Protein AF-A0A366HAJ6-F1 (afdb_monomer)

pLDDT: mean 77.49, std 12.53, range [39.5, 95.25]

Secondary structure (DSSP, 8-state):
-------PPPPPPP-----HHHHIIIIIHHHHHHHHHHHHHHHHHHHHHHHHHHHHHHHHHHHTT--HHHHHHHHHHHHHHH-S--TTS------HHHHHHHHHHHHHHS-HHHHHHHHHHHHHHHHT-

Structure (mmCIF, N/CA/C/O backbone):
data_AF-A0A366HAJ6-F1
#
_entry.id   AF-A0A366HAJ6-F1
#
loop_
_atom_site.group_PDB
_atom_site.id
_atom_site.type_symbol
_atom_site.label_atom_id
_atom_site.label_alt_id
_atom_site.label_comp_id
_atom_site.label_asym_id
_atom_site.label_entity_id
_atom_site.label_seq_id
_atom_site.pdbx_PDB_ins_code
_atom_site.Cartn_x
_atom_site.Cartn_y
_atom_site.Cartn_z
_atom_site.occupancy
_atom_site.B_iso_or_equiv
_atom_site.auth_seq_id
_atom_site.auth_comp_id
_atom_site.auth_asym_id
_atom_site.auth_atom_id
_atom_site.pdbx_PDB_model_num
ATOM 1 N N . MET A 1 1 ? 65.401 -1.858 -72.800 1.00 39.50 1 MET A N 1
ATOM 2 C CA . MET A 1 1 ? 63.968 -1.560 -72.577 1.00 39.50 1 MET A CA 1
ATOM 3 C C . MET A 1 1 ? 63.566 -2.098 -71.209 1.00 39.50 1 MET A C 1
ATOM 5 O O . MET A 1 1 ? 63.437 -3.305 -71.073 1.00 39.50 1 MET A O 1
ATOM 9 N N . SER A 1 2 ? 63.411 -1.241 -70.195 1.00 44.06 2 SER A N 1
ATOM 10 C CA . SER A 1 2 ? 62.973 -1.667 -68.855 1.00 44.06 2 SER A CA 1
ATOM 11 C C . SER A 1 2 ? 61.516 -1.267 -68.640 1.00 44.06 2 SER A C 1
ATOM 13 O O . SER A 1 2 ? 61.194 -0.082 -68.593 1.00 44.06 2 SER A O 1
ATOM 15 N N . ARG A 1 3 ? 60.618 -2.254 -68.537 1.00 50.69 3 ARG A N 1
ATOM 16 C CA . ARG A 1 3 ? 59.210 -2.036 -68.174 1.00 50.69 3 ARG A CA 1
ATOM 17 C C . ARG A 1 3 ? 59.116 -1.814 -66.664 1.00 50.69 3 ARG A C 1
ATOM 19 O O . ARG A 1 3 ? 59.301 -2.745 -65.887 1.00 50.69 3 ARG A O 1
ATOM 26 N N . ALA A 1 4 ? 58.805 -0.589 -66.251 1.00 56.28 4 ALA A N 1
ATOM 27 C CA . ALA A 1 4 ? 58.478 -0.286 -64.864 1.00 56.28 4 ALA A CA 1
ATOM 28 C C . ALA A 1 4 ? 57.114 -0.899 -64.499 1.00 56.28 4 ALA A C 1
ATOM 30 O O . ALA A 1 4 ? 56.077 -0.516 -65.045 1.00 56.28 4 ALA A O 1
ATOM 31 N N . VAL A 1 5 ? 57.103 -1.851 -63.563 1.00 59.59 5 VAL A N 1
ATOM 32 C CA . VAL A 1 5 ? 55.868 -2.399 -62.989 1.00 59.59 5 VAL A CA 1
ATOM 33 C C . VAL A 1 5 ? 55.315 -1.391 -61.984 1.00 59.59 5 VAL A C 1
ATOM 35 O O . VAL A 1 5 ? 55.834 -1.221 -60.881 1.00 59.59 5 VAL A O 1
ATOM 38 N N . LYS A 1 6 ? 54.246 -0.694 -62.375 1.00 57.94 6 LYS A N 1
ATOM 39 C CA . LYS A 1 6 ? 53.537 0.267 -61.524 1.00 57.94 6 LYS A CA 1
ATOM 40 C C . LYS A 1 6 ? 52.754 -0.499 -60.446 1.00 57.94 6 LYS A C 1
ATOM 42 O O . LYS A 1 6 ? 51.669 -1.011 -60.719 1.00 57.94 6 LYS A O 1
ATOM 47 N N . LYS A 1 7 ? 53.295 -0.592 -59.223 1.00 62.19 7 LYS A N 1
ATOM 48 C CA . LYS A 1 7 ? 52.565 -1.123 -58.055 1.00 62.19 7 LYS A CA 1
ATOM 49 C C . LYS A 1 7 ? 51.314 -0.268 -57.816 1.00 62.19 7 LYS A C 1
ATOM 51 O O . LYS A 1 7 ? 51.421 0.915 -57.495 1.00 62.19 7 LYS A O 1
ATOM 56 N N . ARG A 1 8 ? 50.125 -0.853 -57.986 1.00 64.50 8 ARG A N 1
ATOM 57 C CA . ARG A 1 8 ? 48.855 -0.213 -57.612 1.00 64.50 8 ARG A CA 1
ATOM 58 C C . ARG A 1 8 ? 48.781 -0.177 -56.082 1.00 64.50 8 ARG A C 1
ATOM 60 O O . ARG A 1 8 ? 48.861 -1.224 -55.448 1.00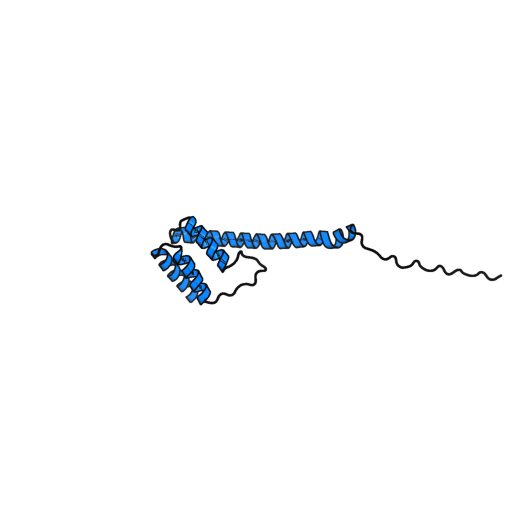 64.50 8 ARG A O 1
ATOM 67 N N . LYS A 1 9 ? 48.680 1.017 -55.490 1.00 61.62 9 LYS A N 1
ATOM 68 C CA . LYS A 1 9 ? 48.385 1.171 -54.057 1.00 61.62 9 LYS A CA 1
ATOM 69 C C . LYS A 1 9 ? 46.980 0.626 -53.790 1.00 61.62 9 LYS A C 1
ATOM 71 O O . LYS A 1 9 ? 46.062 0.938 -54.546 1.00 61.62 9 LYS A O 1
ATOM 76 N N . ALA A 1 10 ? 46.833 -0.181 -52.740 1.00 67.44 10 ALA A N 1
ATOM 77 C CA . ALA A 1 10 ? 45.525 -0.605 -52.257 1.00 67.44 10 ALA A CA 1
ATOM 78 C C . ALA A 1 10 ? 44.694 0.634 -51.870 1.00 67.44 10 ALA A C 1
ATOM 80 O O . ALA A 1 10 ? 45.269 1.600 -51.351 1.00 67.44 10 ALA A O 1
ATOM 81 N N . PRO A 1 11 ? 43.377 0.645 -52.143 1.00 67.25 11 PRO A N 1
ATOM 82 C CA . PRO A 1 11 ? 42.518 1.735 -51.703 1.00 67.25 11 PRO A CA 1
ATOM 83 C C . PRO A 1 11 ? 42.570 1.840 -50.169 1.00 67.25 11 PRO A C 1
ATOM 85 O O . PRO A 1 11 ? 42.661 0.811 -49.494 1.00 67.25 11 PRO A O 1
ATOM 88 N N . PRO A 1 12 ? 42.552 3.061 -49.603 1.00 61.62 12 PRO A N 1
ATOM 89 C CA . PRO A 1 12 ? 42.509 3.228 -48.156 1.00 61.62 12 PRO A CA 1
ATOM 90 C C . PRO A 1 12 ? 41.252 2.542 -47.596 1.00 61.62 12 PRO A C 1
ATOM 92 O O . PRO A 1 12 ? 40.222 2.531 -48.280 1.00 61.62 12 PRO A O 1
ATOM 95 N N . PRO A 1 13 ? 41.311 1.970 -46.379 1.00 61.12 13 PRO A N 1
ATOM 96 C CA . PRO A 1 13 ? 40.153 1.332 -45.769 1.00 61.12 13 PRO A CA 1
ATOM 97 C C . PRO A 1 13 ? 39.018 2.354 -45.698 1.00 61.12 13 PRO A C 1
ATOM 99 O O . PRO A 1 13 ? 39.166 3.424 -45.102 1.00 61.12 13 PRO A O 1
ATOM 102 N N . GLN A 1 14 ? 37.898 2.050 -46.357 1.00 62.69 14 GLN A N 1
ATOM 103 C CA . GLN A 1 14 ? 36.698 2.867 -46.248 1.00 62.69 14 GLN A CA 1
ATOM 104 C C . GLN A 1 14 ? 36.293 2.883 -44.775 1.00 62.69 14 GLN A C 1
ATOM 106 O O . GLN A 1 14 ? 36.022 1.834 -44.193 1.00 62.69 14 GLN A O 1
ATOM 111 N N . LYS A 1 15 ? 36.273 4.070 -44.157 1.00 61.44 15 LYS A N 1
ATOM 112 C CA . LYS A 1 15 ? 35.631 4.239 -42.854 1.00 61.44 15 LYS A CA 1
ATOM 113 C C . LYS A 1 15 ? 34.157 3.903 -43.050 1.00 61.44 15 LYS A C 1
ATOM 115 O O . LYS A 1 15 ? 33.424 4.689 -43.644 1.00 61.44 15 LYS A O 1
ATOM 120 N N . THR A 1 16 ? 33.737 2.742 -42.567 1.00 63.31 16 THR A N 1
ATOM 121 C CA . THR A 1 16 ? 32.331 2.367 -42.428 1.00 63.31 16 THR A CA 1
ATOM 122 C C . THR A 1 16 ? 31.708 3.275 -41.376 1.00 63.31 16 THR A C 1
ATOM 124 O O . THR A 1 16 ? 31.671 2.977 -40.185 1.00 63.31 16 THR A O 1
ATOM 127 N N . VAL A 1 17 ? 31.276 4.456 -41.807 1.00 68.75 17 VAL A N 1
ATOM 128 C CA . VAL A 1 17 ? 30.466 5.339 -40.976 1.00 68.75 17 VAL A CA 1
ATOM 129 C C . VAL A 1 17 ? 29.057 4.767 -41.019 1.00 68.75 17 VAL A C 1
ATOM 131 O O . VAL A 1 17 ? 28.390 4.872 -42.044 1.00 68.75 17 VAL A O 1
ATOM 134 N N . MET A 1 18 ? 28.628 4.120 -39.930 1.00 66.69 18 MET A N 1
ATOM 135 C CA . MET A 1 18 ? 27.259 3.611 -39.822 1.00 66.69 18 MET A CA 1
ATOM 136 C C . MET A 1 18 ? 26.278 4.745 -40.101 1.00 66.69 18 MET A C 1
ATOM 138 O O . MET A 1 18 ? 26.321 5.792 -39.437 1.00 66.69 18 MET A O 1
ATOM 142 N N . THR A 1 19 ? 25.397 4.524 -41.072 1.00 80.19 19 THR A N 1
ATOM 143 C CA . THR A 1 19 ? 24.322 5.464 -41.368 1.00 80.19 19 THR A CA 1
ATOM 144 C C . THR A 1 19 ? 23.347 5.510 -40.188 1.00 80.19 19 THR A C 1
ATOM 146 O O . THR A 1 19 ? 23.328 4.619 -39.335 1.00 80.19 19 THR A O 1
ATOM 149 N N . LEU A 1 20 ? 22.537 6.566 -40.090 1.00 70.00 20 LEU A N 1
ATOM 150 C CA . LEU A 1 20 ? 21.503 6.649 -39.048 1.00 70.00 20 LEU A CA 1
ATOM 151 C C . LEU A 1 20 ? 20.548 5.448 -39.106 1.00 70.00 20 LEU A C 1
ATOM 153 O O . LEU A 1 20 ? 20.169 4.928 -38.059 1.00 70.00 20 LEU A O 1
ATOM 157 N N . SER A 1 21 ? 20.246 4.963 -40.312 1.00 72.38 21 SER A N 1
ATOM 158 C CA . SER A 1 21 ? 19.451 3.758 -40.541 1.00 72.38 21 SER A CA 1
ATOM 159 C C . SER A 1 21 ? 20.125 2.510 -39.963 1.00 72.38 21 SER A C 1
ATOM 161 O O . SER A 1 21 ? 19.469 1.748 -39.259 1.00 72.38 21 SER A O 1
ATOM 163 N N . ASP A 1 22 ? 21.439 2.343 -40.156 1.00 75.19 22 ASP A N 1
ATOM 164 C CA . ASP A 1 22 ? 22.189 1.205 -39.598 1.00 75.19 22 ASP A CA 1
ATOM 165 C C . ASP A 1 22 ? 22.254 1.255 -38.068 1.00 75.19 22 ASP A C 1
ATOM 167 O O . ASP A 1 22 ? 22.183 0.225 -37.404 1.00 75.19 22 ASP A O 1
ATOM 171 N N . LYS A 1 23 ? 22.357 2.454 -37.482 1.00 69.06 23 LYS A N 1
ATOM 172 C CA . LYS A 1 23 ? 22.338 2.640 -36.020 1.00 69.06 23 LYS A CA 1
ATOM 173 C C . LYS A 1 23 ? 20.960 2.352 -35.430 1.00 69.06 23 LYS A C 1
ATOM 175 O O . LYS A 1 23 ? 20.868 1.751 -34.361 1.00 69.06 23 LYS A O 1
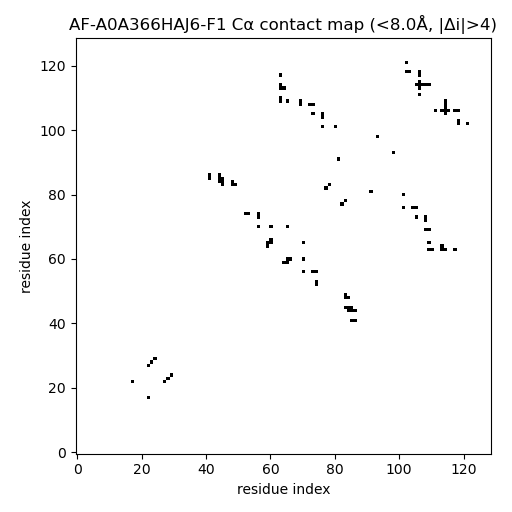ATOM 180 N N . LEU A 1 24 ? 19.895 2.750 -36.124 1.00 71.81 24 LEU A N 1
ATOM 181 C CA . LEU A 1 24 ? 18.523 2.459 -35.718 1.00 71.81 24 LEU A CA 1
ATOM 182 C C . LEU A 1 24 ? 18.232 0.954 -35.782 1.00 71.81 24 LEU A C 1
ATOM 184 O O . LEU A 1 24 ? 17.615 0.413 -34.869 1.00 71.81 24 LEU A O 1
ATOM 188 N N . LEU A 1 25 ? 18.724 0.265 -36.812 1.00 74.06 25 LEU A N 1
ATOM 189 C CA . LEU A 1 25 ? 18.588 -1.186 -36.937 1.00 74.06 25 LEU A CA 1
ATOM 190 C C . LEU A 1 25 ? 19.424 -1.935 -35.890 1.00 74.06 25 LEU A C 1
ATOM 192 O O . LEU A 1 25 ? 18.926 -2.870 -35.271 1.00 74.06 25 LEU A O 1
ATOM 196 N N . ALA A 1 26 ? 20.666 -1.501 -35.657 1.00 71.00 26 ALA A N 1
ATOM 197 C CA . ALA A 1 26 ? 21.583 -2.163 -34.732 1.00 71.00 26 ALA A CA 1
ATOM 198 C C . ALA A 1 26 ? 21.240 -1.940 -33.250 1.00 71.00 26 ALA A C 1
ATOM 200 O O . ALA A 1 26 ? 21.463 -2.834 -32.440 1.00 71.00 26 ALA A O 1
ATOM 201 N N . PHE A 1 27 ? 20.706 -0.770 -32.882 1.00 68.50 27 PHE A N 1
ATOM 202 C CA . PHE A 1 27 ? 20.471 -0.411 -31.475 1.00 68.50 27 PHE A CA 1
ATOM 203 C C . PHE A 1 27 ? 19.019 -0.039 -31.172 1.00 68.50 27 PHE A C 1
ATOM 205 O O . PHE A 1 27 ? 18.522 -0.348 -30.091 1.00 68.50 27 PHE A O 1
ATOM 212 N N . GLY A 1 28 ? 18.321 0.588 -32.119 1.00 68.62 28 GLY A N 1
ATOM 213 C CA . GLY A 1 28 ? 16.932 1.012 -31.942 1.00 68.62 28 GLY A CA 1
ATOM 214 C C . GLY A 1 28 ? 15.965 -0.166 -31.861 1.00 68.62 28 GLY A C 1
ATOM 215 O O . GLY A 1 28 ? 15.235 -0.281 -30.881 1.00 68.62 28 GLY A O 1
ATOM 216 N N . ILE A 1 29 ? 15.989 -1.071 -32.846 1.00 69.56 29 ILE A N 1
ATOM 217 C CA . ILE A 1 29 ? 15.077 -2.229 -32.877 1.00 69.56 29 ILE A CA 1
ATOM 218 C C . ILE A 1 29 ? 15.287 -3.147 -31.659 1.00 69.56 29 ILE A C 1
ATOM 220 O O . ILE A 1 29 ? 14.303 -3.426 -30.968 1.00 69.56 29 ILE A O 1
ATOM 224 N N . PRO A 1 30 ? 16.522 -3.565 -31.310 1.00 71.88 30 PRO A N 1
ATOM 225 C CA . PRO A 1 30 ? 1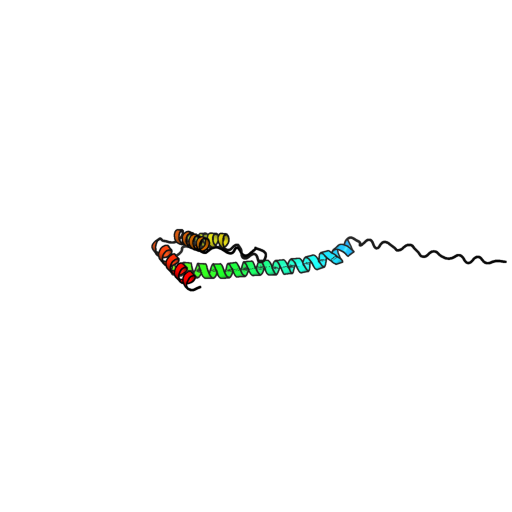6.738 -4.337 -30.089 1.00 71.88 30 PRO A CA 1
ATOM 226 C C . PRO A 1 30 ? 16.312 -3.564 -28.838 1.00 71.88 30 PRO A C 1
ATOM 228 O O . PRO A 1 30 ? 15.635 -4.125 -27.981 1.00 71.88 30 PRO A O 1
ATOM 231 N N . GLY A 1 31 ? 16.631 -2.268 -28.751 1.00 67.56 31 GLY A N 1
ATOM 232 C CA . GLY A 1 31 ? 16.254 -1.425 -27.617 1.00 67.56 31 GLY A CA 1
ATOM 233 C C . GLY A 1 31 ? 14.743 -1.364 -27.381 1.00 67.56 31 GLY A C 1
ATOM 234 O O . GLY A 1 31 ? 14.304 -1.474 -26.239 1.00 67.56 31 GLY A O 1
ATOM 235 N N . VAL A 1 32 ? 13.939 -1.267 -28.444 1.00 72.19 32 VAL A N 1
ATOM 236 C CA . VAL A 1 32 ? 12.469 -1.281 -28.347 1.00 72.19 32 VAL A CA 1
ATOM 237 C C . VAL A 1 32 ? 11.956 -2.639 -27.868 1.00 72.19 32 VAL A C 1
ATOM 239 O O . VAL A 1 32 ? 11.098 -2.688 -26.988 1.00 72.19 32 VAL A O 1
ATOM 242 N N . ILE A 1 33 ? 12.501 -3.745 -28.384 1.00 70.56 33 ILE A N 1
ATOM 243 C CA . ILE A 1 33 ? 12.097 -5.095 -27.966 1.00 70.56 33 ILE A CA 1
ATOM 244 C C . ILE A 1 33 ? 12.421 -5.309 -26.481 1.00 70.56 33 ILE A C 1
ATOM 246 O O . ILE A 1 33 ? 11.528 -5.641 -25.702 1.00 70.56 33 ILE A O 1
ATOM 250 N N . PHE A 1 34 ? 13.658 -5.042 -26.055 1.00 66.38 34 PHE A N 1
ATOM 251 C CA . PHE A 1 34 ? 14.054 -5.181 -24.650 1.00 66.38 34 PHE A CA 1
ATOM 252 C C . PHE A 1 34 ? 13.287 -4.221 -23.732 1.00 66.38 34 PHE A C 1
ATOM 254 O O . PHE A 1 34 ? 12.814 -4.639 -22.676 1.00 66.38 34 PHE A O 1
ATOM 261 N N . GLY A 1 35 ? 13.092 -2.967 -24.147 1.00 65.56 35 GLY A N 1
ATOM 262 C CA . GLY A 1 35 ? 12.301 -1.987 -23.403 1.00 65.56 35 GLY A CA 1
ATOM 263 C C . GLY A 1 35 ? 10.844 -2.417 -23.224 1.00 65.56 35 GLY A C 1
ATOM 264 O O . GLY A 1 35 ? 10.305 -2.299 -22.127 1.00 65.56 35 GLY A O 1
ATOM 265 N N . SER A 1 36 ? 10.225 -2.985 -24.264 1.00 64.12 36 SER A N 1
ATOM 266 C CA . SER A 1 36 ? 8.850 -3.495 -24.195 1.00 64.12 36 SER A CA 1
ATOM 267 C C . SER A 1 36 ? 8.713 -4.691 -23.248 1.00 64.12 36 SER A C 1
ATOM 269 O O . SER A 1 36 ? 7.771 -4.736 -22.461 1.00 64.12 36 SER A O 1
ATOM 271 N N . LEU A 1 37 ? 9.681 -5.615 -23.241 1.00 69.06 37 LEU A N 1
ATOM 272 C CA . LEU A 1 37 ? 9.699 -6.747 -22.311 1.00 69.06 37 LEU A CA 1
ATOM 273 C C . LEU A 1 37 ? 9.864 -6.280 -20.863 1.00 69.06 37 LEU A C 1
ATOM 275 O O . LEU A 1 37 ? 9.125 -6.725 -19.988 1.00 69.06 37 LEU A O 1
ATOM 279 N N . ILE A 1 38 ? 10.785 -5.345 -20.614 1.00 69.44 38 ILE A N 1
ATOM 280 C CA . ILE A 1 38 ? 10.970 -4.735 -19.291 1.00 69.44 38 ILE A CA 1
ATOM 281 C C . ILE A 1 38 ? 9.682 -4.031 -18.850 1.00 69.44 38 ILE A C 1
ATOM 283 O O . ILE A 1 38 ? 9.236 -4.230 -17.722 1.00 69.44 38 ILE A O 1
ATOM 287 N N . TYR A 1 39 ? 9.044 -3.267 -19.739 1.00 71.00 39 TYR A N 1
ATOM 288 C CA . TYR A 1 39 ? 7.775 -2.601 -19.454 1.00 71.00 39 TYR A CA 1
ATOM 289 C C . TYR A 1 39 ? 6.663 -3.596 -19.098 1.00 71.00 39 TYR A C 1
ATOM 291 O O . TYR A 1 39 ? 5.995 -3.413 -18.085 1.00 71.00 39 TYR A O 1
ATOM 299 N N . ILE A 1 40 ? 6.496 -4.677 -19.869 1.00 72.25 40 ILE A N 1
ATOM 300 C CA . ILE A 1 40 ? 5.499 -5.724 -19.590 1.00 72.25 40 ILE A CA 1
ATOM 301 C C . ILE A 1 40 ? 5.750 -6.363 -18.218 1.00 72.25 40 ILE A C 1
ATOM 303 O O . ILE A 1 40 ? 4.807 -6.569 -17.456 1.00 72.25 40 ILE A O 1
ATOM 307 N N . LEU A 1 41 ? 7.011 -6.646 -17.873 1.00 67.75 41 LEU A N 1
ATOM 308 C CA . LEU A 1 41 ? 7.370 -7.216 -16.571 1.00 67.75 41 LEU A CA 1
ATOM 309 C C . LEU A 1 41 ? 7.064 -6.256 -15.411 1.00 67.75 41 LEU A C 1
ATOM 311 O O . LEU A 1 41 ? 6.510 -6.688 -14.401 1.00 67.75 41 LEU A O 1
ATOM 315 N N . ILE A 1 42 ? 7.385 -4.965 -15.558 1.00 69.62 42 ILE A N 1
ATOM 316 C CA . ILE A 1 42 ? 7.071 -3.937 -14.554 1.00 69.62 42 ILE A CA 1
ATOM 317 C C . ILE A 1 42 ? 5.555 -3.818 -14.379 1.00 69.62 42 ILE A C 1
ATOM 319 O O . ILE A 1 42 ? 5.059 -3.937 -13.259 1.00 69.62 42 ILE A O 1
ATOM 323 N N . SER A 1 43 ? 4.819 -3.625 -15.475 1.00 67.31 43 SER A N 1
ATOM 324 C CA . SER A 1 43 ? 3.366 -3.439 -15.455 1.00 67.31 43 SER A CA 1
ATOM 325 C C . SER A 1 43 ? 2.650 -4.663 -14.886 1.00 67.31 43 SER A C 1
ATOM 327 O O . SER A 1 43 ? 1.820 -4.521 -13.994 1.00 67.31 43 SER A O 1
ATOM 329 N N . GLY A 1 44 ? 3.046 -5.875 -15.288 1.00 67.31 44 GLY A N 1
ATOM 330 C CA . GLY A 1 44 ? 2.480 -7.108 -14.742 1.00 67.31 44 GLY A CA 1
ATOM 331 C C . GLY A 1 44 ? 2.745 -7.294 -13.243 1.00 67.31 44 GLY A C 1
ATOM 332 O O . GLY A 1 44 ? 1.911 -7.862 -12.537 1.00 67.31 44 GLY A O 1
ATOM 333 N N . ASN A 1 45 ? 3.877 -6.810 -12.719 1.00 65.62 45 ASN A N 1
ATOM 334 C CA . ASN A 1 45 ? 4.151 -6.854 -11.280 1.00 65.62 45 ASN A CA 1
ATOM 335 C C . ASN A 1 45 ? 3.292 -5.846 -10.498 1.00 65.62 45 ASN A C 1
ATOM 337 O O . ASN A 1 45 ? 2.767 -6.185 -9.437 1.00 65.62 45 ASN A O 1
ATOM 341 N N . ILE A 1 46 ? 3.093 -4.645 -11.052 1.00 69.19 46 ILE A N 1
ATOM 342 C CA . ILE A 1 46 ? 2.207 -3.614 -10.489 1.00 69.19 46 ILE A CA 1
ATOM 343 C C . ILE A 1 46 ? 0.753 -4.109 -10.478 1.00 69.19 46 ILE A C 1
ATOM 345 O O . ILE A 1 46 ? 0.063 -3.985 -9.465 1.00 69.19 46 ILE A O 1
ATOM 349 N N . GLU A 1 47 ? 0.296 -4.730 -11.568 1.00 70.38 47 GLU A N 1
ATOM 350 C CA . GLU A 1 47 ? -1.047 -5.308 -11.670 1.00 70.38 47 GLU A CA 1
ATOM 351 C C . GLU A 1 47 ? -1.260 -6.416 -10.636 1.00 70.38 47 GLU A C 1
ATOM 353 O O . GLU A 1 47 ? -2.229 -6.372 -9.877 1.00 70.38 47 GLU A O 1
ATOM 358 N N . LYS A 1 48 ? -0.327 -7.371 -10.523 1.00 73.19 48 LYS A N 1
ATOM 359 C CA . LYS A 1 48 ? -0.401 -8.427 -9.499 1.00 73.19 48 LYS A CA 1
ATOM 360 C C . LYS A 1 48 ? -0.440 -7.859 -8.084 1.00 73.19 48 LYS A C 1
ATOM 362 O O . LYS A 1 48 ? -1.251 -8.318 -7.282 1.00 73.19 48 LYS A O 1
ATOM 367 N N . HIS A 1 49 ? 0.387 -6.855 -7.790 1.00 72.25 49 HIS A N 1
ATOM 368 C CA . HIS A 1 49 ? 0.394 -6.192 -6.488 1.00 72.25 49 HIS A CA 1
ATOM 369 C C . HIS A 1 49 ? -0.957 -5.530 -6.190 1.00 72.25 49 HIS A C 1
ATOM 371 O O . HIS A 1 49 ? -1.513 -5.720 -5.110 1.00 72.25 49 HIS A O 1
ATOM 377 N N . SER A 1 50 ? -1.531 -4.827 -7.171 1.00 75.50 50 SER A N 1
ATOM 378 C CA . SER A 1 50 ? -2.851 -4.207 -7.029 1.00 75.50 50 SER A CA 1
ATOM 379 C C . SER A 1 50 ? -3.964 -5.233 -6.798 1.00 75.50 50 SER A C 1
ATOM 381 O O . SER A 1 50 ? -4.780 -5.035 -5.905 1.00 75.50 50 SER A O 1
ATOM 383 N N . MET A 1 51 ? -3.949 -6.371 -7.504 1.00 78.44 51 MET A N 1
ATOM 384 C CA . MET A 1 51 ? -4.938 -7.440 -7.321 1.00 78.44 51 MET A CA 1
ATOM 385 C C . MET A 1 51 ? -4.857 -8.092 -5.937 1.00 78.44 51 MET A C 1
ATOM 387 O O . MET A 1 51 ? -5.890 -8.364 -5.323 1.00 78.44 51 MET A O 1
ATOM 391 N N . VAL A 1 52 ? -3.646 -8.364 -5.439 1.00 80.56 52 VAL A N 1
ATOM 392 C CA . VAL A 1 52 ? -3.456 -8.932 -4.095 1.00 80.56 52 VAL A CA 1
ATOM 393 C C . VAL A 1 52 ? -3.921 -7.939 -3.034 1.00 80.56 52 VAL A C 1
ATOM 395 O O . VAL A 1 52 ? -4.686 -8.320 -2.148 1.00 80.56 52 VAL A O 1
ATOM 398 N N . LEU A 1 53 ? -3.533 -6.668 -3.167 1.00 84.38 53 LEU A N 1
ATOM 399 C CA . LEU A 1 53 ? -3.952 -5.606 -2.259 1.00 84.38 53 LEU A CA 1
ATOM 400 C C . LEU A 1 53 ? -5.477 -5.446 -2.252 1.00 84.38 53 LEU A C 1
ATOM 402 O O . LEU A 1 53 ? -6.091 -5.469 -1.190 1.00 84.38 53 LEU A O 1
ATOM 406 N N . ASP A 1 54 ? -6.115 -5.380 -3.420 1.00 85.62 54 ASP A N 1
ATOM 407 C CA . ASP A 1 54 ? -7.570 -5.232 -3.520 1.00 85.62 54 ASP A CA 1
ATOM 408 C C . ASP A 1 54 ? -8.318 -6.434 -2.934 1.00 85.62 54 ASP A C 1
ATOM 410 O O . ASP A 1 54 ? -9.375 -6.270 -2.314 1.00 85.62 54 ASP A O 1
ATOM 414 N N . ARG A 1 55 ? -7.759 -7.645 -3.052 1.00 86.19 55 ARG A N 1
ATOM 415 C CA . ARG A 1 55 ? -8.314 -8.842 -2.411 1.00 86.19 55 ARG A CA 1
ATOM 416 C C . ARG A 1 55 ? -8.208 -8.773 -0.888 1.00 86.19 55 ARG A C 1
ATOM 418 O O . ARG A 1 55 ? -9.188 -9.082 -0.208 1.00 86.19 55 ARG A O 1
ATOM 425 N N . THR A 1 56 ? -7.060 -8.357 -0.354 1.00 84.31 56 THR A N 1
ATOM 426 C CA . THR A 1 56 ? -6.860 -8.165 1.092 1.00 84.31 56 THR A CA 1
ATOM 427 C C . THR A 1 56 ? -7.803 -7.099 1.635 1.00 84.31 56 THR A C 1
ATOM 429 O O . THR A 1 56 ? -8.534 -7.359 2.590 1.00 84.31 56 THR A O 1
ATOM 432 N N . LEU A 1 57 ? -7.884 -5.945 0.972 1.00 87.44 57 LEU A N 1
ATOM 433 C CA . LEU A 1 57 ? -8.769 -4.855 1.370 1.00 87.44 57 LEU A CA 1
ATOM 434 C C . LEU A 1 57 ? -10.241 -5.247 1.296 1.00 87.44 57 LEU A C 1
ATOM 436 O O . LEU A 1 57 ? -11.009 -4.873 2.171 1.00 87.44 57 LEU A O 1
ATOM 440 N N . SER A 1 58 ? -10.649 -6.036 0.301 1.00 86.75 58 SER A N 1
ATOM 441 C CA . SER A 1 58 ? -12.031 -6.531 0.218 1.00 86.75 58 SER A CA 1
ATOM 442 C C . SER A 1 58 ? -12.350 -7.528 1.339 1.00 86.75 58 SER A C 1
ATOM 444 O O . SER A 1 58 ? -13.452 -7.523 1.884 1.00 86.75 58 SER A O 1
ATOM 446 N N . LYS A 1 59 ? -11.375 -8.349 1.755 1.00 85.75 59 LYS A N 1
ATOM 447 C CA . LYS A 1 59 ? -11.518 -9.200 2.943 1.00 85.75 59 LYS A CA 1
ATOM 448 C C . LYS A 1 59 ? -11.662 -8.345 4.205 1.00 85.75 59 LYS A C 1
ATOM 450 O O . LYS A 1 59 ? -12.595 -8.559 4.976 1.00 85.75 59 LYS A O 1
ATOM 455 N N . TRP A 1 60 ? -10.789 -7.361 4.404 1.00 88.62 60 TRP A N 1
ATOM 456 C CA . TRP A 1 60 ? -10.853 -6.450 5.551 1.00 88.62 60 TRP A CA 1
ATOM 457 C C . TRP A 1 60 ? -12.133 -5.623 5.576 1.00 88.62 60 TRP A C 1
ATOM 459 O O . TRP A 1 60 ? -12.714 -5.454 6.642 1.00 88.62 60 TRP A O 1
ATOM 469 N N . GLN A 1 61 ? -12.631 -5.212 4.412 1.00 90.31 61 GLN A N 1
ATOM 470 C CA . GLN A 1 61 ? -13.901 -4.512 4.276 1.00 90.31 61 GLN A CA 1
ATOM 471 C C . GLN A 1 61 ? -15.048 -5.298 4.913 1.00 90.31 61 GLN A C 1
ATOM 473 O O . GLN A 1 61 ? -15.822 -4.739 5.683 1.00 90.31 61 GLN A O 1
ATOM 478 N N . SER A 1 62 ? -15.110 -6.608 4.659 1.00 88.88 62 SER A N 1
ATOM 479 C CA . SER A 1 62 ? -16.118 -7.478 5.271 1.00 88.88 62 SER A CA 1
ATOM 480 C C . SER A 1 62 ? -15.878 -7.762 6.762 1.00 88.88 62 SER A C 1
ATOM 482 O O . SER A 1 62 ? -16.836 -7.874 7.517 1.00 88.88 62 SER A O 1
ATOM 484 N N . LEU A 1 63 ? -14.618 -7.874 7.203 1.00 88.19 63 LEU A N 1
ATOM 485 C CA . LEU A 1 63 ? -14.267 -8.266 8.580 1.00 88.19 63 LEU A CA 1
ATOM 486 C C . LEU A 1 63 ? -14.333 -7.117 9.597 1.00 88.19 63 LEU A C 1
ATOM 488 O O . LEU A 1 63 ? -14.584 -7.359 10.783 1.00 88.19 63 LEU A O 1
ATOM 492 N N . TYR A 1 64 ? -14.066 -5.902 9.122 1.00 90.88 64 TYR A N 1
ATOM 493 C CA . TYR A 1 64 ? -13.940 -4.670 9.904 1.00 90.88 64 TYR A CA 1
ATOM 494 C C . TYR A 1 64 ? -14.934 -3.593 9.450 1.00 90.88 64 TYR A C 1
ATOM 496 O O . TYR A 1 64 ? -14.755 -2.416 9.744 1.00 90.88 64 TYR A O 1
ATOM 504 N N . HIS A 1 65 ? -15.961 -3.996 8.693 1.00 94.81 65 HIS A N 1
ATOM 505 C CA . HIS A 1 65 ? -17.087 -3.150 8.284 1.00 94.81 65 HIS A CA 1
ATOM 506 C C . HIS A 1 65 ? -16.662 -1.810 7.670 1.00 94.81 65 HIS A C 1
ATOM 508 O O . HIS A 1 65 ? -17.237 -0.767 7.996 1.00 94.81 65 HIS A O 1
ATOM 514 N N . LEU A 1 66 ? -15.641 -1.846 6.812 1.00 90.44 66 LEU A N 1
ATOM 515 C CA . LEU A 1 66 ? -15.095 -0.642 6.192 1.00 90.44 66 LEU A CA 1
ATOM 516 C C . LEU A 1 66 ? -16.059 -0.121 5.125 1.00 90.44 66 LEU A C 1
ATOM 518 O O . LEU A 1 66 ? -16.596 -0.895 4.327 1.00 90.44 66 LEU A O 1
ATOM 522 N N . ASP A 1 67 ? -16.234 1.193 5.068 1.00 93.94 67 ASP A N 1
ATOM 523 C CA . ASP A 1 67 ? -16.816 1.837 3.895 1.00 93.94 67 ASP A CA 1
ATOM 524 C C . ASP A 1 67 ? -15.778 1.998 2.764 1.00 93.94 67 ASP A C 1
ATOM 526 O O . ASP A 1 67 ? -14.582 1.730 2.923 1.00 93.94 67 ASP A O 1
ATOM 530 N N . GLU A 1 68 ? -16.238 2.412 1.582 1.00 91.12 68 GLU A N 1
ATOM 531 C CA . GLU A 1 68 ? -15.364 2.596 0.416 1.00 91.12 68 GLU A CA 1
ATOM 532 C C . GLU A 1 68 ? -14.321 3.709 0.619 1.00 91.12 68 GLU A C 1
ATOM 534 O O . GLU A 1 68 ? -13.213 3.618 0.088 1.00 91.12 68 GLU A O 1
ATOM 539 N N . GLY A 1 69 ? -14.634 4.740 1.410 1.00 92.31 69 GLY A N 1
ATOM 540 C CA . GLY A 1 69 ? -13.702 5.818 1.739 1.00 92.31 69 GLY A CA 1
ATOM 541 C C . GLY A 1 69 ? -12.579 5.337 2.655 1.00 92.31 69 GLY A C 1
ATOM 542 O O . GLY A 1 69 ? -11.404 5.565 2.371 1.00 92.31 69 GLY A O 1
ATOM 543 N N . GLN A 1 70 ? -12.923 4.591 3.704 1.00 91.50 70 GLN A N 1
ATOM 544 C CA . GLN A 1 70 ? -11.972 3.945 4.606 1.00 91.50 70 GLN A CA 1
ATOM 545 C C . GLN A 1 70 ? -11.087 2.951 3.853 1.00 91.50 70 GLN A C 1
ATOM 547 O O . GLN A 1 70 ? -9.870 2.942 4.023 1.00 91.50 70 GLN A O 1
ATOM 552 N N . LYS A 1 71 ? -11.677 2.146 2.964 1.00 89.88 71 LYS A N 1
ATOM 553 C CA . LYS A 1 71 ? -10.936 1.216 2.106 1.00 89.88 71 LYS A CA 1
ATOM 554 C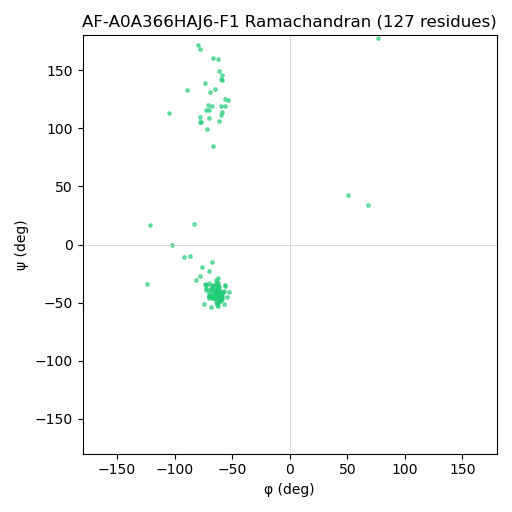 C . LYS A 1 71 ? -9.939 1.941 1.199 1.00 89.88 71 LYS A C 1
ATOM 556 O O . LYS A 1 71 ? -8.801 1.490 1.070 1.00 89.88 71 LYS A O 1
ATOM 561 N N . ALA A 1 72 ? -10.345 3.049 0.578 1.00 89.75 72 ALA A N 1
ATOM 562 C CA . 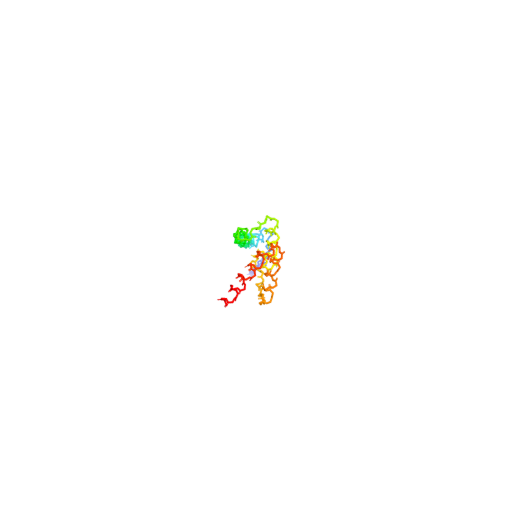ALA A 1 72 ? -9.473 3.850 -0.278 1.00 89.75 72 ALA A CA 1
ATOM 563 C C . ALA A 1 72 ? -8.317 4.489 0.507 1.00 89.75 72 ALA A C 1
ATOM 565 O O . ALA A 1 72 ? -7.185 4.511 0.021 1.00 89.75 72 ALA A O 1
ATOM 566 N N . GLU A 1 73 ? -8.579 4.955 1.727 1.00 91.88 73 GLU A N 1
ATOM 567 C CA . GLU A 1 73 ? -7.549 5.524 2.594 1.00 91.88 73 GLU A CA 1
ATOM 568 C C . GLU A 1 73 ? -6.545 4.460 3.056 1.00 91.88 73 GLU A C 1
ATOM 570 O O . GLU A 1 73 ? -5.338 4.660 2.924 1.00 91.88 73 GLU A O 1
ATOM 575 N N . ILE A 1 74 ? -7.016 3.283 3.484 1.00 89.25 74 ILE A N 1
ATOM 576 C CA . ILE A 1 74 ? -6.134 2.158 3.835 1.00 89.25 74 ILE A CA 1
ATOM 577 C C . ILE A 1 74 ? -5.315 1.725 2.612 1.00 89.25 74 ILE A C 1
ATOM 579 O O . ILE A 1 74 ? -4.116 1.495 2.732 1.00 89.25 74 ILE A O 1
ATOM 583 N N . LYS A 1 75 ? -5.905 1.701 1.408 1.00 88.75 75 LYS A N 1
ATOM 584 C CA . LYS A 1 75 ? -5.162 1.433 0.165 1.00 88.75 75 LYS A CA 1
ATOM 585 C C . LYS A 1 75 ? -4.014 2.419 -0.044 1.00 88.75 75 LYS A C 1
ATOM 587 O O . LYS A 1 75 ? -2.950 2.017 -0.509 1.00 88.75 75 LYS A O 1
ATOM 592 N N . ARG A 1 76 ? -4.221 3.702 0.269 1.00 88.31 76 ARG A N 1
ATOM 593 C CA . ARG A 1 76 ? -3.178 4.727 0.154 1.00 88.31 76 ARG A CA 1
ATOM 594 C C . ARG A 1 76 ? -2.049 4.475 1.150 1.00 88.31 76 ARG A C 1
ATOM 596 O O . ARG A 1 76 ? -0.897 4.493 0.733 1.00 88.31 76 ARG A O 1
ATOM 603 N N . ILE A 1 77 ? -2.394 4.190 2.406 1.00 86.75 77 ILE A N 1
ATOM 604 C CA . ILE A 1 77 ? -1.440 3.865 3.477 1.00 86.75 77 ILE A CA 1
ATOM 605 C C . ILE A 1 77 ? -0.599 2.635 3.098 1.00 86.75 77 ILE A C 1
ATOM 607 O O . ILE A 1 77 ? 0.626 2.678 3.160 1.00 86.75 77 ILE A O 1
ATOM 611 N N . GLU A 1 78 ? -1.230 1.565 2.607 1.00 88.06 78 GLU A N 1
ATOM 612 C CA . GLU A 1 78 ? -0.533 0.342 2.179 1.00 88.06 78 GLU A CA 1
ATOM 613 C C . GLU A 1 78 ? 0.420 0.581 1.001 1.00 88.06 78 GLU A C 1
ATOM 615 O O . GLU A 1 78 ? 1.531 0.054 0.964 1.00 88.06 78 GLU A O 1
ATOM 620 N N . VAL A 1 79 ? 0.014 1.407 0.033 1.00 86.31 79 VAL A N 1
ATOM 621 C CA . VAL A 1 79 ? 0.866 1.770 -1.108 1.00 86.31 79 VAL A CA 1
ATOM 622 C C . VAL A 1 79 ? 2.025 2.678 -0.693 1.00 86.31 79 VAL A C 1
ATOM 624 O O . VAL A 1 79 ? 3.089 2.606 -1.305 1.00 86.31 79 VAL A O 1
ATOM 627 N N . GLU A 1 80 ? 1.839 3.539 0.304 1.00 85.50 80 GLU A N 1
ATOM 628 C CA . GLU A 1 80 ? 2.899 4.396 0.843 1.00 85.50 80 GLU A CA 1
ATOM 629 C C . GLU A 1 80 ? 3.939 3.579 1.616 1.00 85.50 80 GLU A C 1
ATOM 631 O O . GLU A 1 80 ? 5.136 3.779 1.417 1.00 85.50 80 GLU A O 1
ATOM 636 N N . PHE A 1 81 ? 3.490 2.609 2.415 1.00 82.75 81 PHE A N 1
ATOM 637 C CA . PHE A 1 81 ? 4.365 1.762 3.220 1.00 82.75 81 PHE A CA 1
ATOM 638 C C . PHE A 1 81 ? 5.104 0.706 2.381 1.00 82.75 81 PHE A C 1
ATOM 640 O O . PHE A 1 81 ? 6.329 0.629 2.423 1.00 82.75 81 PHE A O 1
ATOM 647 N N . HIS A 1 82 ? 4.390 -0.067 1.554 1.00 80.31 82 HIS A N 1
ATOM 648 C CA . HIS A 1 82 ? 4.977 -1.161 0.762 1.00 80.31 82 HIS A CA 1
ATOM 649 C C . HIS A 1 82 ? 5.446 -0.750 -0.644 1.00 80.31 82 HIS A C 1
ATOM 651 O O . HIS A 1 82 ? 6.120 -1.517 -1.340 1.00 80.31 82 HIS A O 1
ATOM 657 N N . GLY A 1 83 ? 5.094 0.455 -1.096 1.00 76.50 83 GLY A N 1
ATOM 658 C CA . GLY A 1 83 ? 5.325 0.904 -2.464 1.00 76.50 83 GLY A CA 1
ATOM 659 C C . GLY A 1 83 ? 4.337 0.308 -3.477 1.00 76.50 83 GLY A C 1
ATOM 660 O O . GLY A 1 83 ? 3.477 -0.519 -3.185 1.00 76.50 83 GLY A O 1
ATOM 661 N N . LYS A 1 84 ? 4.466 0.720 -4.744 1.00 71.62 84 LYS A N 1
ATOM 662 C CA . LYS A 1 84 ? 3.571 0.292 -5.843 1.00 71.62 84 LYS A CA 1
ATOM 663 C C . LYS A 1 84 ? 3.938 -1.067 -6.464 1.00 71.62 84 LYS A C 1
ATOM 665 O O . LYS A 1 84 ? 3.534 -1.344 -7.588 1.00 71.62 84 LYS A O 1
ATOM 670 N N . GLY A 1 85 ? 4.745 -1.888 -5.788 1.00 64.38 85 GLY A N 1
ATOM 671 C CA . GLY A 1 85 ? 5.257 -3.137 -6.363 1.00 64.38 85 GLY A CA 1
ATOM 672 C C . GLY A 1 85 ? 6.249 -2.922 -7.516 1.00 64.38 85 GLY A C 1
ATOM 673 O O . GLY A 1 85 ? 6.275 -3.703 -8.465 1.00 64.38 85 GLY A O 1
ATOM 674 N N . ASN A 1 86 ? 7.061 -1.859 -7.478 1.00 66.19 86 ASN 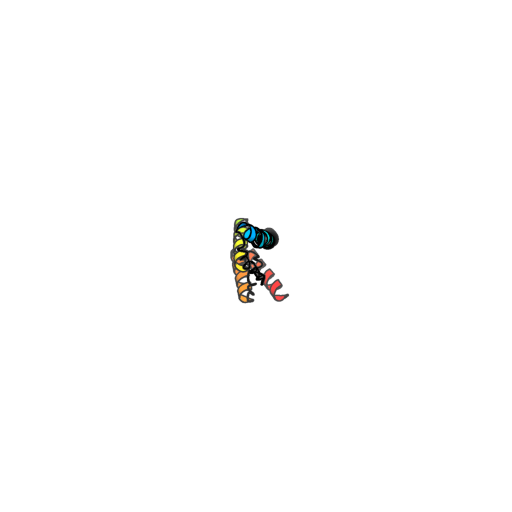A N 1
ATOM 675 C CA . ASN A 1 86 ? 8.113 -1.643 -8.477 1.00 66.19 86 ASN A CA 1
ATOM 676 C C . ASN A 1 86 ? 9.211 -2.722 -8.326 1.00 66.19 86 ASN A C 1
ATOM 678 O O . ASN A 1 86 ? 9.845 -2.769 -7.273 1.00 66.19 86 ASN A O 1
ATOM 682 N N . PRO A 1 87 ? 9.486 -3.556 -9.349 1.00 58.69 87 PRO A N 1
ATOM 683 C CA . PRO A 1 87 ? 10.483 -4.628 -9.255 1.00 58.69 87 PRO A CA 1
ATOM 684 C C . PRO A 1 87 ? 11.931 -4.126 -9.130 1.00 58.69 87 PRO A C 1
ATOM 686 O O . PRO A 1 87 ? 12.810 -4.903 -8.772 1.00 58.69 87 PRO A O 1
ATOM 689 N N . PHE A 1 88 ? 12.181 -2.843 -9.414 1.00 59.78 88 PHE A N 1
ATOM 690 C CA . PHE A 1 88 ? 13.488 -2.198 -9.254 1.00 59.78 88 PHE A CA 1
ATOM 691 C C . PHE A 1 88 ? 13.581 -1.329 -7.996 1.00 59.78 88 PHE A C 1
ATOM 693 O O . PHE A 1 88 ? 14.621 -0.717 -7.758 1.00 59.78 88 PHE A O 1
ATOM 700 N N . ALA A 1 89 ? 12.511 -1.242 -7.198 1.00 64.06 89 ALA A N 1
ATOM 701 C CA . ALA A 1 89 ? 12.619 -0.625 -5.886 1.00 64.06 89 ALA A CA 1
ATOM 702 C C . ALA A 1 89 ? 13.454 -1.540 -4.985 1.00 64.06 89 ALA A C 1
ATOM 704 O O . ALA A 1 89 ? 13.215 -2.748 -4.914 1.00 64.06 89 ALA A O 1
ATOM 705 N N . VAL A 1 90 ? 14.438 -0.959 -4.298 1.00 59.50 90 VAL A N 1
ATOM 706 C CA . VAL A 1 90 ? 15.113 -1.635 -3.188 1.00 59.50 90 VAL A CA 1
ATOM 707 C C . VAL A 1 90 ? 14.019 -2.030 -2.201 1.00 59.50 90 VAL A C 1
ATOM 709 O O . VAL A 1 90 ? 13.219 -1.179 -1.815 1.00 59.50 90 VAL A O 1
ATOM 712 N N . ARG A 1 91 ? 13.933 -3.318 -1.847 1.00 61.88 91 ARG A N 1
ATOM 713 C CA . ARG A 1 91 ? 13.005 -3.762 -0.803 1.00 61.88 91 ARG A CA 1
ATOM 714 C C . ARG A 1 91 ? 13.379 -3.021 0.474 1.00 61.88 91 ARG A C 1
ATOM 716 O O . ARG A 1 91 ? 14.458 -3.256 1.009 1.00 61.88 91 ARG A O 1
ATOM 723 N N . THR A 1 92 ? 12.518 -2.115 0.919 1.00 66.12 92 THR A N 1
ATOM 724 C CA . THR A 1 92 ? 12.683 -1.473 2.217 1.00 66.12 92 THR A CA 1
ATOM 725 C C . THR A 1 92 ? 12.401 -2.536 3.267 1.00 66.12 92 THR A C 1
ATOM 727 O O . THR A 1 92 ? 11.277 -3.020 3.389 1.00 66.12 92 THR A O 1
ATOM 730 N N . GLU A 1 93 ? 13.438 -2.986 3.966 1.00 78.31 93 GLU A N 1
ATOM 731 C CA . GLU A 1 93 ? 13.241 -3.790 5.165 1.00 78.31 93 GLU A CA 1
ATOM 732 C C . GLU A 1 93 ? 12.741 -2.854 6.262 1.00 78.31 93 GLU A C 1
ATOM 734 O O . GLU A 1 93 ? 13.445 -1.926 6.654 1.00 78.31 93 GLU A O 1
ATOM 739 N N . HIS A 1 94 ? 11.513 -3.077 6.722 1.00 82.00 94 HIS A N 1
ATOM 740 C CA . HIS A 1 94 ? 10.939 -2.320 7.826 1.00 82.00 94 HIS A CA 1
ATOM 741 C C . HIS A 1 94 ? 11.281 -3.007 9.147 1.00 82.00 94 HIS A C 1
ATOM 743 O O . HIS A 1 94 ? 11.127 -4.222 9.304 1.00 82.00 94 HIS A O 1
ATOM 749 N N . SER A 1 95 ? 11.732 -2.222 10.116 1.00 87.62 95 SER A N 1
ATOM 750 C CA . SER A 1 95 ? 11.886 -2.655 11.497 1.00 87.62 95 SER A CA 1
ATOM 751 C C . SER A 1 95 ? 10.537 -3.056 12.100 1.00 87.62 95 SER A C 1
ATOM 753 O O . SER A 1 95 ? 9.470 -2.633 11.654 1.00 87.62 95 SER A O 1
ATOM 755 N N . ARG A 1 96 ? 10.567 -3.856 13.172 1.00 86.12 96 ARG A N 1
ATOM 756 C CA . ARG A 1 96 ? 9.341 -4.248 13.890 1.00 86.12 96 ARG A CA 1
ATOM 757 C C . ARG A 1 96 ? 8.528 -3.042 14.361 1.00 86.12 96 ARG A C 1
ATOM 759 O O . ARG A 1 96 ? 7.303 -3.108 14.351 1.00 86.12 96 ARG A O 1
ATOM 766 N N . GLU A 1 97 ? 9.205 -1.964 14.748 1.00 88.94 97 GLU A N 1
ATOM 767 C CA . GLU A 1 97 ? 8.539 -0.742 15.192 1.00 88.94 97 GLU A CA 1
ATOM 768 C C . GLU A 1 97 ? 7.841 -0.029 14.032 1.00 88.94 97 GLU A C 1
ATOM 770 O O . GLU A 1 97 ? 6.667 0.298 14.161 1.00 88.94 97 GLU A O 1
ATOM 775 N N . GLU A 1 98 ? 8.485 0.097 12.869 1.00 87.50 98 GLU A N 1
ATOM 776 C CA . GLU A 1 98 ? 7.854 0.676 11.672 1.00 87.50 98 GLU A CA 1
ATOM 777 C C . GLU A 1 98 ? 6.626 -0.130 11.228 1.00 87.50 98 GLU A C 1
ATOM 779 O O . GLU A 1 98 ? 5.596 0.444 10.880 1.00 87.50 98 GLU A O 1
ATOM 784 N N . ILE A 1 99 ? 6.686 -1.465 11.294 1.00 87.25 99 ILE A N 1
ATOM 785 C CA . ILE A 1 99 ? 5.528 -2.314 10.972 1.00 87.25 99 ILE A CA 1
ATOM 786 C C . ILE A 1 99 ? 4.413 -2.124 12.016 1.00 87.25 99 ILE A C 1
ATOM 788 O O . ILE A 1 99 ? 3.230 -2.092 11.679 1.00 87.25 99 ILE A O 1
ATOM 792 N N . ARG A 1 100 ? 4.760 -1.979 13.299 1.00 89.12 100 ARG A N 1
ATOM 793 C CA . ARG A 1 100 ? 3.778 -1.709 14.359 1.00 89.12 100 ARG A CA 1
ATOM 794 C C . ARG A 1 100 ? 3.101 -0.352 14.154 1.00 89.12 100 ARG A C 1
ATOM 796 O O . ARG A 1 100 ? 1.878 -0.264 14.249 1.00 89.12 100 ARG A O 1
ATOM 803 N N . GLU A 1 101 ? 3.872 0.688 13.853 1.00 91.88 101 GLU A N 1
ATOM 804 C CA . GLU A 1 101 ? 3.361 2.027 13.547 1.00 91.88 101 GLU A CA 1
ATOM 805 C C . GLU A 1 101 ? 2.460 2.024 12.308 1.00 91.88 101 GLU A C 1
ATOM 807 O O . GLU A 1 101 ? 1.391 2.641 12.329 1.00 91.88 101 GLU A O 1
ATOM 812 N N . HIS A 1 102 ? 2.826 1.259 11.275 1.00 91.38 102 HIS A N 1
ATOM 813 C CA . HIS A 1 102 ? 1.992 1.033 10.093 1.00 91.38 102 HIS A CA 1
ATOM 814 C C . HIS A 1 102 ? 0.630 0.445 10.466 1.00 91.38 102 HIS A C 1
ATOM 816 O O . HIS A 1 102 ? -0.406 1.023 10.138 1.00 91.38 102 HIS A O 1
ATOM 822 N N . HIS A 1 103 ? 0.597 -0.633 11.25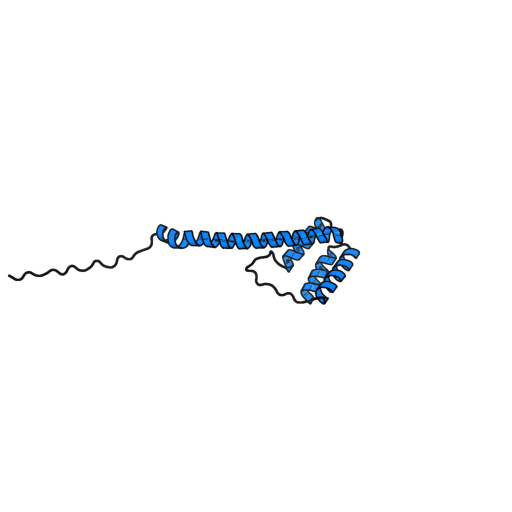1 1.00 89.81 103 HIS A N 1
ATOM 823 C CA . HIS A 1 103 ? -0.667 -1.230 11.690 1.00 89.81 103 HIS A CA 1
ATOM 824 C C . HIS A 1 103 ? -1.515 -0.271 12.543 1.00 89.81 103 HIS A C 1
ATOM 826 O O . HIS A 1 103 ? -2.738 -0.230 12.402 1.00 89.81 103 HIS A O 1
ATOM 832 N N . VAL A 1 104 ? -0.878 0.547 13.388 1.00 92.75 104 VAL A N 1
ATOM 833 C CA . VAL A 1 104 ? -1.555 1.602 14.163 1.00 92.75 104 VAL A CA 1
ATOM 834 C C . VAL A 1 104 ? -2.127 2.694 13.257 1.00 92.75 104 VAL A C 1
ATOM 836 O O . VAL A 1 104 ? -3.181 3.256 13.552 1.00 92.75 104 VAL A O 1
ATOM 839 N N . SER A 1 105 ? -1.463 3.020 12.149 1.00 91.38 105 SER A N 1
ATOM 840 C CA . SER A 1 105 ? -1.985 3.993 11.188 1.00 91.38 105 SER A CA 1
ATOM 841 C C . SER A 1 105 ? -3.264 3.486 10.512 1.00 91.38 105 SER A C 1
ATOM 843 O O . SER A 1 105 ? -4.252 4.218 10.446 1.00 91.38 105 SER A O 1
ATOM 845 N N . ILE A 1 106 ? -3.296 2.204 10.135 1.00 89.31 106 ILE A N 1
ATOM 846 C CA . ILE A 1 106 ? -4.468 1.544 9.551 1.00 89.31 106 ILE A CA 1
ATOM 847 C C . ILE A 1 106 ? -5.613 1.476 10.566 1.00 89.31 106 ILE A C 1
ATOM 849 O O . ILE A 1 106 ? -6.753 1.807 10.237 1.00 89.31 106 ILE A O 1
ATOM 853 N N . SER A 1 107 ? -5.327 1.110 11.821 1.00 91.69 107 SER A N 1
ATOM 854 C CA . SER A 1 107 ? -6.360 0.970 12.853 1.00 91.69 107 SER A CA 1
ATOM 855 C C . SER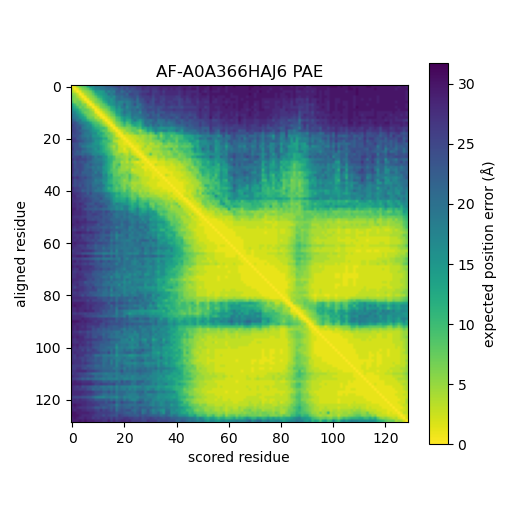 A 1 107 ? -7.091 2.282 13.151 1.00 91.69 107 SER A C 1
ATOM 857 O O . SER A 1 107 ? -8.259 2.252 13.525 1.00 91.69 107 SER A O 1
ATOM 859 N N . LYS A 1 108 ? -6.429 3.434 12.975 1.00 95.25 108 LYS A N 1
ATOM 860 C CA . LYS A 1 108 ? -7.027 4.768 13.166 1.00 95.25 108 LYS A CA 1
ATOM 861 C C . LYS A 1 108 ? -8.056 5.136 12.096 1.00 95.25 108 LYS A C 1
ATOM 863 O O . LYS A 1 108 ? -8.893 5.995 12.348 1.00 95.25 108 LYS A O 1
ATOM 868 N N . VAL A 1 109 ? -7.985 4.518 10.916 1.00 93.25 109 VAL A N 1
ATOM 869 C CA . VAL A 1 109 ? -8.975 4.709 9.841 1.00 93.25 109 VAL A CA 1
ATOM 870 C C . VAL A 1 109 ? -10.247 3.906 10.125 1.00 93.25 109 VAL A C 1
ATOM 872 O O . VAL A 1 109 ? -11.339 4.272 9.687 1.00 93.25 109 VAL A O 1
ATOM 875 N N . MET A 1 110 ? -10.112 2.808 10.868 1.00 92.19 110 MET A N 1
ATOM 876 C CA . MET A 1 110 ? -11.213 1.933 11.253 1.00 92.19 110 MET A CA 1
ATOM 877 C C . MET A 1 110 ? -12.030 2.522 12.410 1.00 92.19 110 MET A C 1
ATOM 879 O O . MET A 1 110 ? -11.618 3.459 13.095 1.00 92.19 110 MET A O 1
ATOM 883 N N . LYS A 1 111 ? -13.199 1.927 12.670 1.00 92.44 111 LYS A N 1
ATOM 884 C CA . LYS A 1 111 ? -13.927 2.171 13.924 1.00 92.44 111 LYS A CA 1
ATOM 885 C C . LYS A 1 111 ? -13.074 1.717 15.117 1.00 92.44 111 LYS A C 1
ATOM 887 O O . LYS A 1 111 ? -12.332 0.747 14.958 1.00 92.44 111 LYS A O 1
ATOM 892 N N . PRO A 1 112 ? -13.184 2.341 16.303 1.00 93.81 112 PRO A N 1
ATOM 893 C CA . PRO A 1 112 ? -12.333 2.015 17.453 1.00 93.81 112 PRO A CA 1
ATOM 894 C C . PRO A 1 112 ? -12.304 0.522 17.818 1.00 93.81 112 PRO A C 1
ATOM 896 O O . PRO A 1 112 ? -11.242 -0.035 18.110 1.00 93.81 112 PRO A O 1
ATOM 899 N N . GLU A 1 113 ? -13.456 -0.145 17.757 1.00 94.19 113 GLU A N 1
ATOM 900 C CA . GLU A 1 113 ? -13.602 -1.561 18.098 1.00 94.19 113 GLU A CA 1
ATOM 901 C C . GLU A 1 113 ? -12.924 -2.454 17.052 1.00 94.19 113 GLU A C 1
ATOM 903 O O . GLU A 1 113 ? -12.192 -3.387 17.387 1.00 94.19 113 GLU A O 1
ATOM 908 N N . ASP A 1 114 ? -13.126 -2.136 15.774 1.00 92.12 114 ASP A N 1
ATOM 909 C CA . ASP A 1 114 ? -12.550 -2.881 14.657 1.00 92.12 114 ASP A CA 1
ATOM 910 C C . ASP A 1 114 ? -11.042 -2.635 14.525 1.00 92.12 114 ASP A C 1
ATOM 912 O O . ASP A 1 114 ? -10.288 -3.581 14.303 1.00 92.12 114 ASP A O 1
ATOM 916 N N . GLY A 1 115 ? -10.581 -1.409 14.776 1.00 89.06 115 GLY A N 1
ATOM 917 C CA . GLY A 1 115 ? -9.164 -1.065 14.839 1.00 89.06 115 GLY A CA 1
ATOM 918 C C . GLY A 1 115 ? -8.432 -1.799 15.964 1.00 89.06 115 GLY A C 1
ATOM 919 O O . GLY A 1 115 ? -7.330 -2.301 15.751 1.00 89.06 115 GLY A O 1
ATOM 920 N N . SER A 1 116 ? -9.056 -1.949 17.135 1.00 95.12 116 SER A N 1
ATOM 921 C CA . SER A 1 116 ? -8.479 -2.737 18.237 1.00 95.12 116 SER A CA 1
ATOM 922 C C . SER A 1 116 ? -8.359 -4.219 17.862 1.00 95.12 116 SER A C 1
ATOM 924 O O . SER A 1 116 ? -7.291 -4.816 17.999 1.00 95.12 116 SER A O 1
ATOM 926 N N . ARG A 1 117 ? -9.422 -4.800 17.283 1.00 92.31 117 ARG A N 1
ATOM 927 C CA . ARG A 1 117 ? -9.413 -6.188 16.783 1.00 92.31 117 ARG A CA 1
ATOM 928 C C . ARG A 1 117 ? -8.377 -6.404 15.678 1.00 92.31 117 ARG A C 1
ATOM 930 O O . ARG A 1 117 ? -7.796 -7.487 15.581 1.00 92.31 117 ARG A O 1
ATOM 937 N N . PHE A 1 118 ? -8.178 -5.407 14.819 1.00 90.94 118 PHE A N 1
ATOM 938 C CA . PHE A 1 118 ? -7.167 -5.427 13.768 1.00 90.94 118 PHE A CA 1
ATOM 939 C C . PHE A 1 118 ? -5.758 -5.496 14.361 1.00 90.94 118 PHE A C 1
ATOM 941 O O . PHE A 1 118 ? -5.004 -6.402 14.008 1.00 90.94 118 PHE A O 1
ATOM 948 N N . LEU A 1 119 ? -5.429 -4.624 15.318 1.00 91.00 119 LEU A N 1
ATOM 949 C CA . LEU A 1 119 ? -4.119 -4.625 15.976 1.00 91.00 119 LEU A CA 1
ATOM 950 C C . LEU A 1 119 ? -3.817 -5.961 16.660 1.00 91.00 119 LEU A C 1
ATOM 952 O O . LEU A 1 119 ? -2.746 -6.527 16.455 1.00 91.00 119 LEU A O 1
ATOM 956 N N . GLU A 1 120 ? -4.779 -6.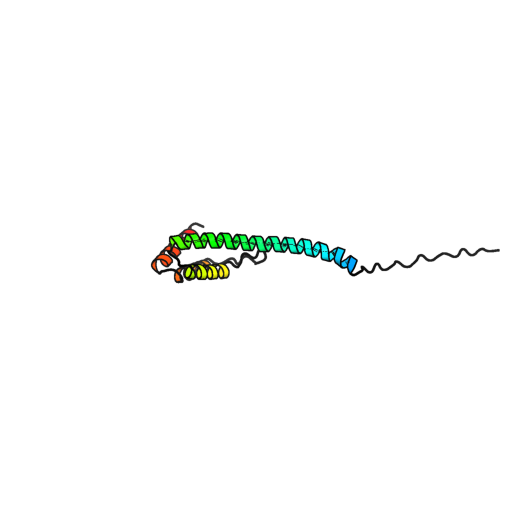525 17.391 1.00 91.19 120 GLU A N 1
ATOM 957 C CA . GLU A 1 120 ? -4.618 -7.840 18.023 1.00 91.19 120 GLU A CA 1
ATOM 958 C C . GLU A 1 120 ? -4.403 -8.976 17.009 1.00 91.19 120 GLU A C 1
ATOM 960 O O . GLU A 1 120 ? -3.699 -9.952 17.287 1.00 91.19 120 GLU A O 1
ATOM 965 N N . ALA A 1 121 ? -5.043 -8.908 15.838 1.00 84.00 121 ALA A N 1
ATOM 966 C CA . ALA A 1 121 ? -4.828 -9.881 14.772 1.00 84.00 121 ALA A CA 1
ATOM 967 C C . ALA A 1 121 ? -3.411 -9.760 14.190 1.00 84.00 121 ALA A C 1
ATOM 969 O O . ALA A 1 121 ? -2.717 -10.770 14.077 1.00 84.00 121 ALA A O 1
ATOM 970 N N . MET A 1 122 ? -2.970 -8.535 13.902 1.00 85.88 122 MET A N 1
ATOM 971 C CA . MET A 1 122 ? -1.655 -8.265 13.321 1.00 85.88 122 MET A CA 1
ATOM 972 C C . MET A 1 122 ? -0.501 -8.568 14.288 1.00 85.88 122 MET A C 1
ATOM 974 O O . MET A 1 122 ? 0.518 -9.126 13.885 1.00 85.88 122 MET A O 1
ATOM 978 N N . GLU A 1 123 ? -0.651 -8.270 15.581 1.00 84.31 123 GLU A N 1
ATOM 979 C CA . GLU A 1 123 ? 0.352 -8.629 16.591 1.00 84.31 123 GLU A CA 1
ATOM 980 C C . GLU A 1 123 ? 0.514 -10.145 16.737 1.00 84.31 123 GLU A C 1
ATOM 982 O O . GLU A 1 123 ? 1.630 -10.638 16.911 1.00 84.31 123 GLU A O 1
ATOM 987 N N . ARG A 1 124 ? -0.585 -10.907 16.667 1.00 85.06 124 ARG A N 1
ATOM 988 C CA . ARG A 1 124 ? -0.522 -12.376 16.712 1.00 85.06 124 ARG A CA 1
ATOM 989 C C . ARG A 1 124 ? 0.223 -12.947 15.511 1.00 85.06 124 ARG A C 1
ATOM 991 O O . ARG A 1 124 ? 1.012 -13.875 15.679 1.00 85.06 124 ARG A O 1
ATOM 998 N N . GLU A 1 125 ? -0.003 -12.384 14.329 1.00 76.69 125 GLU A N 1
ATOM 999 C CA . GLU A 1 125 ? 0.690 -12.779 13.102 1.00 76.69 125 GLU A CA 1
ATOM 1000 C C . GLU A 1 125 ? 2.194 -12.478 13.186 1.00 76.69 125 GLU A C 1
ATOM 1002 O O . GLU A 1 125 ? 3.003 -13.372 12.950 1.00 76.69 125 GLU A O 1
ATOM 1007 N N . GLN A 1 126 ? 2.581 -11.285 13.655 1.00 72.81 126 GLN A N 1
ATOM 1008 C CA . GLN A 1 126 ? 3.993 -10.926 13.853 1.00 72.81 126 GLN A CA 1
ATOM 1009 C C . GLN A 1 126 ? 4.721 -11.795 14.885 1.00 72.81 126 GLN A C 1
ATOM 1011 O O . GLN A 1 126 ? 5.918 -12.019 14.750 1.00 72.81 126 GLN A O 1
ATOM 1016 N N . ARG A 1 127 ? 4.034 -12.262 15.936 1.00 77.00 127 ARG A N 1
ATOM 1017 C CA . ARG A 1 127 ? 4.630 -13.149 16.955 1.00 77.00 127 ARG A CA 1
ATOM 1018 C C . ARG A 1 127 ? 4.783 -14.594 16.480 1.00 77.00 127 ARG A C 1
ATOM 1020 O O . ARG A 1 127 ? 5.519 -15.350 17.106 1.00 77.00 127 ARG A O 1
ATOM 1027 N N . SER A 1 128 ? 4.047 -14.984 15.441 1.00 67.75 128 SER A N 1
ATOM 1028 C CA . SER A 1 128 ? 4.062 -16.348 14.899 1.00 67.75 128 SER A CA 1
ATOM 1029 C C . SER A 1 128 ? 5.176 -16.567 13.865 1.00 67.75 128 SER A C 1
ATOM 1031 O O . SER A 1 128 ? 5.410 -17.709 13.470 1.00 67.75 128 SER A O 1
ATOM 1033 N N . HIS A 1 129 ? 5.847 -15.491 13.444 1.00 53.44 129 HIS A N 1
ATOM 1034 C CA . HIS A 1 129 ? 6.983 -15.466 12.522 1.00 53.44 129 HIS A CA 1
ATOM 1035 C C . HIS A 1 129 ? 8.297 -15.165 13.253 1.00 53.44 129 HIS A C 1
ATOM 1037 O O . HIS A 1 129 ? 9.324 -15.737 12.825 1.00 53.44 129 HIS A O 1
#

Organism: NCBI:txid748857

Mean predicted aligned error: 12.83 Å

Foldseek 3Di:
DDDDDDDDDDDDPPPPPQDPVNCCVVCVVVVVVVVVVLVCVQVVQLVVVVVVLVVVLVVLCVQQVDDPVLSVVLSVLCCVLQNSRGPPDDGPDDDPVRVLVSLLVSLVSGDVVSSVVSSVVVVVVVVVD

Nearest PDB structures (foldseek):
  7oq4-assembly1_Z  TM=4.358E-01  e=9.631E+00  Bicaudavirus pozzuoliense

Sequence (129 aa):
MSRAVKKRKAPPPQKTVMTLSDKLLAFGIPGVIFGSLIYILISGNIEKHSMVLDRTLSKWQSLYHLDEGQKAEIKRIEVEFHGKGNPFAVRTEHSREEIREHHVSISKVMKPEDGSRFLEAMEREQRSH

Solvent-accessible surface area (backbone atoms only — not comparable to full-atom values): 7631 Å² total; per-residue (Å²): 139,84,82,81,81,79,79,79,77,77,78,75,83,77,80,84,72,74,47,74,68,54,47,38,59,70,48,44,52,55,47,52,55,54,49,49,52,52,47,51,55,44,51,53,40,28,52,52,45,50,54,53,49,53,51,51,49,54,52,46,29,71,77,45,71,46,51,72,67,45,49,52,50,44,52,50,52,50,36,68,72,71,43,70,40,58,85,83,54,78,80,78,82,72,51,73,63,58,52,51,53,50,50,54,56,49,25,68,67,40,54,73,70,41,15,52,54,47,48,58,52,52,53,53,54,63,74,76,108

Radius of gyration: 30.87 Å; Cα contacts (8 Å, |Δi|>4): 59; chains: 1; bounding box: 81×23×91 Å